Protein AF-A0A4Q2KVK5-F1 (afdb_monomer_lite)

pLDDT: mean 74.85, std 8.0, range [59.44, 88.56]

Organism: NCBI:txid859

Secondary structure (DSSP, 8-state):
-EETTTTEEEEES---S-SS--GGGEEE--HHHHHHHHHHHS----------GGG--------GGG-SS----------

Sequence (79 aa):
YYDSNTKKMFYCKETNSYTSANSTYFEPFDNKELLNRLNNLQGFKAEIIYNDFNAGKESISFDVKKYKLLVAVGKEYNW

Radius of gyration: 24.61 Å; chains: 1; bounding box: 53×25×67 Å

Foldseek 3Di:
DQDPVVRWDWDFQDDDPDPDDDCVRIDTDDPVVVVVVVVVVPDDDDDDDDDDCPVVDPDDDDPPVVDPDDDDDDDDDDD

Structure (mmCIF, N/CA/C/O backbone):
data_AF-A0A4Q2KVK5-F1
#
_entry.id   AF-A0A4Q2KVK5-F1
#
loop_
_atom_site.group_PDB
_atom_site.id
_atom_site.type_symbol
_atom_site.label_atom_id
_atom_site.label_alt_id
_atom_site.label_comp_id
_atom_site.label_asym_id
_atom_site.label_entity_id
_atom_site.label_seq_id
_atom_site.pdbx_PDB_ins_code
_atom_site.Cartn_x
_atom_site.Cartn_y
_atom_site.Cartn_z
_atom_site.occupancy
_atom_site.B_iso_or_equiv
_atom_site.auth_seq_id
_atom_site.auth_comp_id
_atom_site.auth_asym_id
_atom_site.auth_atom_id
_atom_site.pdbx_PDB_model_num
ATOM 1 N N . TYR A 1 1 ? -18.495 -2.942 15.204 1.00 80.31 1 TYR A N 1
ATOM 2 C CA . TYR A 1 1 ? -18.796 -2.651 16.620 1.00 80.31 1 TYR A CA 1
ATOM 3 C C . TYR A 1 1 ? -17.786 -1.639 17.136 1.00 80.31 1 TYR A C 1
ATOM 5 O O . TYR A 1 1 ? -16.612 -1.771 16.818 1.00 80.31 1 TYR A O 1
ATOM 13 N N . TYR A 1 2 ? -18.228 -0.617 17.867 1.00 83.31 2 TYR A N 1
ATOM 14 C CA . TYR A 1 2 ? -17.332 0.313 18.555 1.00 83.31 2 TYR A CA 1
ATOM 15 C C . TYR A 1 2 ? -17.407 0.045 20.054 1.00 83.31 2 TYR A C 1
ATOM 17 O O . TYR A 1 2 ? -18.482 0.158 20.638 1.00 83.31 2 TYR A O 1
ATOM 25 N N . ASP A 1 3 ? -16.278 -0.299 20.664 1.00 83.62 3 ASP A N 1
ATOM 26 C CA . ASP A 1 3 ? -16.171 -0.450 22.108 1.00 83.62 3 ASP A CA 1
ATOM 27 C C . ASP A 1 3 ? -15.845 0.909 22.735 1.00 83.62 3 ASP A C 1
ATOM 29 O O . ASP A 1 3 ? -14.732 1.431 22.610 1.00 83.62 3 ASP A O 1
ATOM 33 N N . SER A 1 4 ? -16.821 1.493 23.427 1.00 87.38 4 SER A N 1
ATOM 34 C CA . SER A 1 4 ? -16.680 2.801 24.065 1.00 87.38 4 SER A CA 1
ATOM 35 C C . SER A 1 4 ? -15.736 2.809 25.2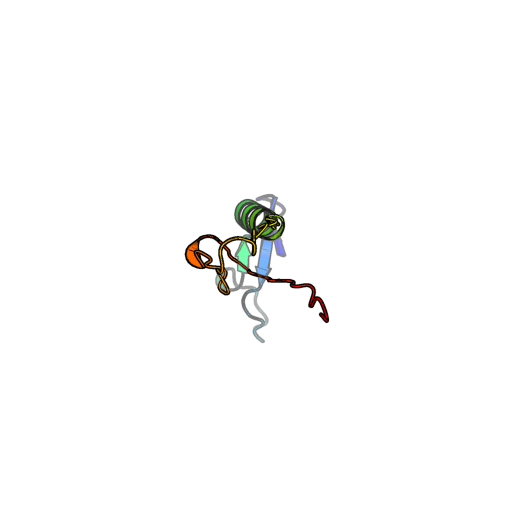68 1.00 87.38 4 SER A C 1
ATOM 37 O O . SER A 1 4 ? -15.258 3.889 25.624 1.00 87.38 4 SER A O 1
ATOM 39 N N . ASN A 1 5 ? -15.465 1.658 25.889 1.00 88.56 5 ASN A N 1
ATOM 40 C CA . ASN A 1 5 ? -14.590 1.539 27.056 1.00 88.56 5 ASN A CA 1
ATOM 41 C C . ASN A 1 5 ? -13.124 1.542 26.619 1.00 88.56 5 ASN A C 1
ATOM 43 O O . ASN A 1 5 ? -12.316 2.309 27.135 1.00 88.56 5 ASN A O 1
ATOM 47 N N . THR A 1 6 ? -12.794 0.726 25.617 1.00 85.62 6 THR A N 1
ATOM 48 C CA . THR A 1 6 ? -11.429 0.619 25.075 1.00 85.62 6 THR A CA 1
ATOM 49 C C . THR A 1 6 ? -11.138 1.620 23.957 1.00 85.62 6 THR A C 1
ATOM 51 O O . THR A 1 6 ? -9.989 1.741 23.534 1.00 85.62 6 THR A O 1
ATOM 54 N N . LYS A 1 7 ? -12.163 2.342 23.482 1.00 85.62 7 LYS A N 1
ATOM 55 C CA . LYS A 1 7 ? -12.118 3.262 22.332 1.00 85.62 7 LYS A CA 1
ATOM 56 C C . LYS A 1 7 ? -11.664 2.580 21.036 1.00 85.62 7 LYS A C 1
ATOM 58 O O . LYS A 1 7 ? -11.088 3.231 20.166 1.00 85.62 7 LYS A O 1
ATOM 63 N N . LYS A 1 8 ? -11.928 1.278 20.893 1.00 83.69 8 LYS A N 1
ATOM 64 C CA . LYS A 1 8 ? -11.523 0.479 19.729 1.00 83.69 8 LYS A CA 1
ATOM 65 C C . LYS A 1 8 ? -12.703 0.195 18.812 1.00 83.69 8 LYS A C 1
ATOM 67 O O . LYS A 1 8 ? -13.797 -0.146 19.254 1.00 83.69 8 LYS A O 1
ATOM 72 N N 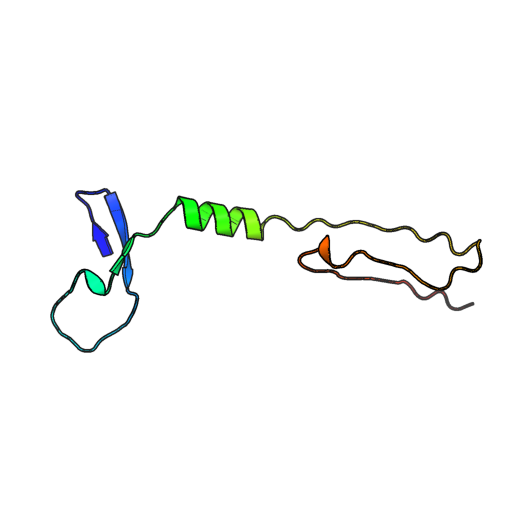. MET A 1 9 ? -12.456 0.316 17.514 1.00 85.38 9 MET A N 1
ATOM 73 C CA . MET A 1 9 ? -13.359 -0.181 16.481 1.00 85.38 9 MET A CA 1
ATOM 74 C C . MET A 1 9 ? -13.083 -1.665 16.248 1.00 85.38 9 MET A C 1
ATOM 76 O O . MET A 1 9 ? -11.952 -2.117 16.400 1.00 85.38 9 MET A O 1
ATOM 80 N N . PHE A 1 10 ? -14.105 -2.412 15.856 1.00 86.19 10 PHE A N 1
ATOM 81 C CA . PHE A 1 10 ? -14.019 -3.818 15.484 1.00 86.19 10 PHE A CA 1
ATOM 82 C C . PHE A 1 10 ? -14.882 -4.077 14.253 1.00 86.19 10 PHE A C 1
ATOM 84 O O . PHE A 1 10 ? -16.001 -3.549 14.166 1.00 86.19 10 PHE A O 1
ATOM 91 N N . TYR A 1 11 ? -14.410 -4.915 13.334 1.00 83.94 11 TYR A N 1
ATOM 92 C CA . TYR A 1 11 ? -15.208 -5.383 12.202 1.00 83.94 11 TYR A CA 1
ATOM 93 C C . TYR A 1 11 ? -15.582 -6.849 12.346 1.00 83.94 11 TYR A C 1
ATOM 95 O O . TYR A 1 11 ? -14.921 -7.602 13.056 1.00 83.94 11 TYR A O 1
ATOM 103 N N . CYS A 1 12 ? -16.700 -7.210 11.721 1.00 82.69 12 CYS A N 1
ATOM 104 C CA . CYS A 1 12 ? -17.198 -8.574 11.708 1.00 82.69 12 CYS A CA 1
ATOM 105 C C . CYS A 1 12 ? -16.460 -9.357 10.619 1.00 82.69 12 CYS A C 1
ATOM 107 O O . CYS A 1 12 ? -16.419 -8.903 9.476 1.00 82.69 12 CYS A O 1
ATOM 109 N N . LYS A 1 13 ? -15.880 -10.503 10.980 1.00 80.88 13 LYS A N 1
ATOM 110 C CA . LYS A 1 13 ? -15.171 -11.393 10.051 1.00 80.88 13 LYS A CA 1
ATOM 111 C C . LYS A 1 13 ? -16.126 -12.163 9.155 1.00 80.88 13 LYS A C 1
ATOM 113 O O . LYS A 1 13 ? -15.865 -12.344 7.973 1.00 80.88 13 LYS A O 1
ATOM 118 N N . GLU A 1 14 ? -17.221 -12.630 9.742 1.00 74.88 14 GLU A N 1
ATOM 119 C CA . GLU A 1 14 ? -18.131 -13.576 9.116 1.00 74.88 14 GLU A CA 1
ATOM 120 C C . GLU A 1 14 ? -19.555 -13.264 9.559 1.00 74.88 14 GLU A C 1
ATOM 122 O O . GLU A 1 14 ? -19.866 -13.226 10.752 1.00 74.88 14 GLU A O 1
ATOM 127 N N . THR A 1 15 ? -20.442 -13.048 8.593 1.00 68.25 15 THR A N 1
ATOM 128 C CA . THR A 1 15 ? -21.875 -12.972 8.857 1.00 68.25 15 THR A CA 1
ATOM 129 C C . THR A 1 15 ? -22.392 -14.380 9.095 1.00 68.25 15 THR A C 1
ATOM 131 O O . THR A 1 15 ? -22.487 -15.173 8.161 1.00 68.25 15 THR A O 1
ATOM 134 N N . ASN A 1 16 ? -22.726 -14.694 10.339 1.00 66.06 16 ASN A N 1
ATOM 135 C CA . ASN A 1 16 ? -23.444 -15.913 10.674 1.00 66.06 16 ASN A CA 1
ATOM 136 C C . ASN A 1 16 ? -24.914 -15.603 10.984 1.00 66.06 16 ASN A C 1
ATOM 138 O O . ASN A 1 16 ? -25.290 -14.468 11.271 1.00 66.06 16 ASN A O 1
ATOM 142 N N . SER A 1 17 ? -25.752 -16.632 10.909 1.00 70.75 17 SER A N 1
ATOM 143 C CA . SER A 1 17 ? -27.179 -16.569 11.231 1.00 70.75 17 SER A CA 1
ATOM 144 C C . SER A 1 17 ? -27.467 -16.739 12.729 1.00 70.75 17 SER A C 1
ATOM 146 O O . SER A 1 17 ? -28.625 -16.910 13.108 1.00 70.75 17 SER A O 1
ATOM 148 N N . TYR A 1 18 ? -26.441 -16.743 13.589 1.00 65.56 18 TYR A N 1
ATOM 149 C CA . TYR A 1 18 ? -26.626 -16.893 15.029 1.00 65.56 18 TYR A CA 1
ATOM 150 C C . TYR A 1 18 ? -27.091 -15.569 15.645 1.00 65.56 18 TYR A C 1
ATOM 152 O O . TYR A 1 18 ? -26.612 -14.488 15.316 1.00 65.56 18 TYR A O 1
ATOM 160 N N . THR A 1 19 ? -28.042 -15.656 16.571 1.00 61.72 19 THR A N 1
ATOM 161 C CA . THR A 1 19 ? -28.680 -14.497 17.215 1.00 61.72 19 THR A CA 1
ATOM 162 C C . THR A 1 19 ? -27.854 -13.899 18.357 1.00 61.72 19 THR A C 1
ATOM 164 O O . THR A 1 19 ? -28.205 -12.845 18.884 1.00 61.72 19 THR A O 1
ATOM 167 N N . SER A 1 20 ? -26.757 -14.550 18.752 1.00 63.97 20 SER A N 1
ATOM 168 C CA . SER A 1 20 ? -25.894 -14.129 19.856 1.00 63.97 20 SER A CA 1
ATOM 169 C C . SER A 1 20 ? -24.561 -13.577 19.358 1.00 63.97 20 SER A C 1
ATOM 171 O O . SER A 1 20 ? -23.823 -14.261 18.645 1.00 63.97 20 SER A O 1
ATOM 173 N N . ALA A 1 21 ? -24.214 -12.369 19.802 1.00 63.84 21 ALA A N 1
ATOM 174 C CA . ALA A 1 21 ? -22.904 -11.783 19.557 1.00 63.84 21 ALA A CA 1
ATOM 175 C C . ALA A 1 21 ? -21.806 -12.612 20.248 1.00 63.84 21 ALA A C 1
ATOM 177 O O . ALA A 1 21 ? -21.836 -12.797 21.463 1.00 63.84 21 ALA A O 1
ATOM 178 N N . ASN A 1 22 ? -20.824 -13.086 19.480 1.00 74.50 22 ASN A N 1
ATOM 179 C CA . ASN A 1 22 ? -19.623 -13.739 20.001 1.00 74.50 22 ASN A CA 1
ATOM 180 C C . ASN A 1 22 ? -18.399 -12.899 19.626 1.00 74.50 22 ASN A C 1
ATOM 182 O O . ASN A 1 22 ? -18.253 -12.492 18.473 1.00 74.50 22 ASN A O 1
ATOM 186 N N . SER A 1 23 ? -17.523 -12.641 20.598 1.00 73.75 23 SER A N 1
ATOM 187 C CA . SER A 1 23 ? -16.301 -11.858 20.407 1.00 73.75 23 SER A CA 1
ATOM 188 C C . SER A 1 23 ? -15.334 -12.488 19.402 1.00 73.75 23 SER A C 1
ATOM 190 O O . SER A 1 23 ? -14.561 -11.757 18.792 1.00 73.75 23 SER A O 1
ATOM 192 N N . THR A 1 24 ? -15.405 -13.802 19.161 1.00 80.31 24 THR A N 1
ATOM 193 C CA . THR A 1 24 ? -14.583 -14.489 18.148 1.00 80.31 24 THR A CA 1
ATOM 194 C C . THR A 1 24 ? -14.903 -14.076 16.711 1.00 80.31 24 THR A C 1
ATOM 196 O O . THR A 1 24 ? -14.037 -14.189 15.845 1.00 80.31 24 THR A O 1
ATOM 199 N N . TYR A 1 25 ? -16.107 -13.557 16.448 1.00 79.88 25 TYR A N 1
ATOM 200 C CA . TYR A 1 25 ? -16.510 -13.082 15.119 1.00 79.88 25 TYR A CA 1
ATOM 201 C C . TYR A 1 25 ? -16.046 -11.658 14.817 1.00 79.88 25 TYR A C 1
ATOM 203 O O . TYR A 1 25 ? -16.281 -11.158 13.717 1.00 79.88 25 TYR A O 1
ATOM 211 N N . PHE A 1 26 ? -15.391 -10.999 15.771 1.00 81.88 26 PHE A N 1
ATOM 212 C CA . PHE A 1 26 ? -14.924 -9.632 15.625 1.00 81.88 26 PHE A CA 1
ATOM 213 C C . PHE A 1 26 ? -13.407 -9.562 15.746 1.00 81.88 26 PHE A C 1
ATOM 215 O O . PHE A 1 26 ? -12.807 -10.203 16.604 1.00 81.88 26 PHE A O 1
ATOM 222 N N . GLU A 1 27 ? -12.776 -8.730 14.923 1.00 85.56 27 GLU A N 1
ATOM 223 C CA . GLU A 1 27 ? -11.386 -8.327 15.143 1.00 85.56 27 GLU A CA 1
ATOM 224 C C . GLU A 1 27 ? -11.231 -6.825 15.280 1.00 85.56 27 GLU A C 1
ATOM 226 O O . GLU A 1 27 ? -12.012 -6.065 14.694 1.00 85.56 27 GLU A O 1
ATOM 231 N N . PRO A 1 28 ? -10.245 -6.387 16.083 1.00 83.56 28 PRO A N 1
ATOM 232 C CA . PRO A 1 28 ? -9.965 -4.978 16.241 1.00 83.56 28 PRO A CA 1
ATOM 233 C C . PRO A 1 28 ? -9.544 -4.368 14.905 1.00 83.56 28 PRO A C 1
ATOM 235 O O . PRO A 1 28 ? -8.717 -4.902 14.173 1.00 83.56 28 PRO A O 1
ATOM 238 N N . PHE A 1 29 ? -10.098 -3.197 14.632 1.00 81.38 29 PHE A N 1
ATOM 239 C CA . PHE A 1 29 ? -9.633 -2.293 13.596 1.00 81.38 29 PHE A CA 1
ATOM 240 C C . PHE A 1 29 ? -8.256 -1.762 14.031 1.00 81.38 29 PHE A C 1
ATOM 242 O O . PHE A 1 29 ? -8.167 -0.928 14.937 1.00 81.38 29 PHE A O 1
ATOM 249 N N . ASP A 1 30 ? -7.172 -2.270 13.437 1.00 82.31 30 ASP A N 1
ATOM 250 C CA . ASP A 1 30 ? -5.822 -1.771 13.705 1.00 82.31 30 ASP A CA 1
ATOM 251 C C . ASP A 1 30 ? -5.509 -0.564 12.810 1.00 82.31 30 ASP A C 1
ATOM 253 O O . ASP A 1 30 ? -5.161 -0.679 11.632 1.00 82.31 30 ASP A O 1
ATOM 257 N N . ASN A 1 31 ? -5.610 0.629 13.396 1.00 79.19 31 ASN A N 1
ATOM 258 C CA . ASN A 1 31 ? -5.298 1.883 12.714 1.00 79.19 31 ASN A CA 1
ATOM 259 C C . ASN A 1 31 ? -3.848 1.938 12.205 1.00 79.19 31 ASN A C 1
ATOM 261 O O . ASN A 1 31 ? -3.592 2.614 11.209 1.00 79.19 31 ASN A O 1
ATOM 265 N N . LYS A 1 32 ? -2.896 1.242 12.848 1.00 82.06 32 LYS A N 1
ATOM 266 C CA . LYS A 1 32 ? -1.511 1.172 12.356 1.00 82.06 32 LYS A CA 1
ATOM 267 C C . LYS A 1 32 ? -1.424 0.320 11.101 1.00 82.06 32 LYS A C 1
ATOM 269 O O . LYS A 1 32 ? -0.734 0.702 10.159 1.00 82.06 32 LYS A O 1
ATOM 274 N N . GLU A 1 33 ? -2.143 -0.795 11.066 1.00 81.31 33 GLU A N 1
ATOM 275 C CA . GLU A 1 33 ? -2.219 -1.648 9.886 1.00 81.31 33 GLU A CA 1
ATOM 276 C C . GLU A 1 33 ? -2.868 -0.908 8.708 1.00 81.31 33 GLU A C 1
ATOM 278 O O . GLU A 1 33 ? -2.345 -0.938 7.594 1.00 81.31 33 GLU A O 1
ATOM 283 N N . LEU A 1 34 ? -3.950 -0.165 8.952 1.00 81.06 34 LEU A N 1
ATOM 284 C CA . LEU A 1 34 ? -4.605 0.659 7.931 1.00 81.06 34 LEU A CA 1
ATOM 285 C C . LEU A 1 34 ? -3.717 1.788 7.426 1.00 81.06 34 LEU A C 1
ATOM 287 O O . LEU A 1 34 ? -3.604 1.974 6.217 1.00 81.06 34 LEU A O 1
ATOM 291 N N . LEU A 1 35 ? -3.061 2.518 8.330 1.00 83.94 35 LEU A N 1
ATOM 292 C CA . LEU A 1 35 ? -2.113 3.561 7.953 1.00 83.94 35 LEU A CA 1
ATOM 293 C C . LEU A 1 35 ? -0.960 2.974 7.131 1.00 83.94 35 LEU A C 1
ATOM 295 O O . LEU A 1 35 ? -0.560 3.554 6.128 1.00 83.94 35 LEU A O 1
ATOM 299 N N . ASN A 1 36 ? -0.467 1.791 7.499 1.00 81.50 36 ASN A N 1
ATOM 300 C CA . ASN A 1 36 ? 0.558 1.091 6.735 1.00 81.50 36 ASN A CA 1
ATOM 301 C C . ASN A 1 36 ? 0.055 0.671 5.342 1.00 81.50 36 ASN A C 1
ATOM 303 O O . ASN A 1 36 ? 0.768 0.850 4.356 1.00 81.50 36 ASN A O 1
ATOM 307 N N . ARG A 1 37 ? -1.177 0.158 5.226 1.00 81.44 37 ARG A N 1
ATOM 308 C CA . ARG A 1 37 ? -1.807 -0.166 3.932 1.00 81.44 37 ARG A CA 1
ATOM 309 C C . ARG A 1 37 ? -1.992 1.092 3.069 1.00 81.44 37 ARG A C 1
ATOM 311 O O . ARG A 1 37 ? -1.652 1.056 1.891 1.00 81.44 37 ARG A O 1
ATOM 318 N N . LEU A 1 38 ? -2.439 2.210 3.648 1.00 81.19 38 LEU A N 1
ATOM 319 C CA . LEU A 1 38 ? -2.586 3.509 2.970 1.00 81.19 38 LEU A CA 1
ATOM 320 C C . LEU A 1 38 ? -1.245 4.081 2.498 1.00 81.19 38 LEU A C 1
ATOM 322 O O . LEU A 1 38 ? -1.115 4.463 1.337 1.00 81.19 38 LEU A O 1
ATOM 326 N N . ASN A 1 39 ? -0.226 4.068 3.355 1.00 79.19 39 ASN A N 1
ATOM 327 C CA . ASN A 1 39 ? 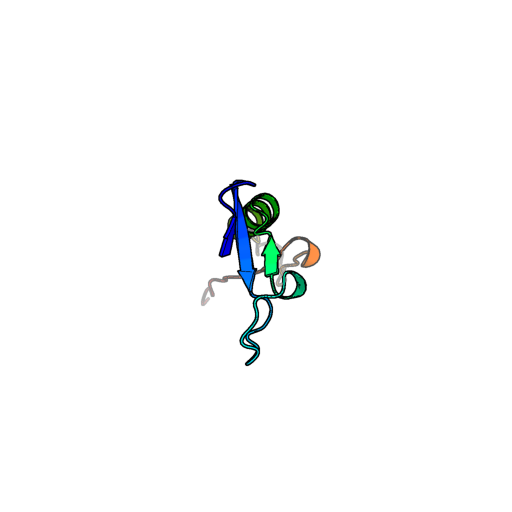1.126 4.491 2.988 1.00 79.19 39 ASN A CA 1
ATOM 328 C C . ASN A 1 39 ? 1.699 3.613 1.865 1.00 79.19 39 ASN A C 1
ATOM 330 O O . ASN A 1 39 ? 2.376 4.107 0.967 1.00 79.19 39 ASN A O 1
ATOM 334 N N . ASN A 1 40 ? 1.386 2.313 1.872 1.00 70.75 40 ASN A N 1
ATOM 335 C CA . ASN A 1 40 ? 1.760 1.406 0.790 1.00 70.75 40 ASN A CA 1
ATOM 336 C C . ASN A 1 40 ? 0.981 1.647 -0.515 1.00 70.75 40 ASN A C 1
ATOM 338 O O . ASN A 1 40 ? 1.522 1.333 -1.575 1.00 70.75 40 ASN A O 1
ATOM 342 N N . LEU A 1 41 ? -0.241 2.188 -0.456 1.00 72.44 41 LEU A N 1
ATOM 343 C CA . LEU A 1 41 ? -1.050 2.566 -1.624 1.00 72.44 41 LEU A CA 1
ATOM 344 C C . LEU A 1 41 ? -0.586 3.885 -2.257 1.00 72.44 41 LEU A C 1
ATOM 346 O O . LEU A 1 41 ? -0.664 4.033 -3.471 1.00 72.44 41 LEU A O 1
ATOM 350 N N . GLN A 1 42 ? -0.089 4.838 -1.463 1.00 64.81 42 GLN A N 1
ATOM 351 C CA . GLN A 1 42 ? 0.361 6.146 -1.963 1.00 64.81 42 GLN A CA 1
ATOM 352 C C . GLN A 1 42 ? 1.751 6.129 -2.627 1.00 64.81 42 GLN A C 1
ATOM 354 O O . GLN A 1 42 ? 2.161 7.119 -3.228 1.00 64.81 42 GLN A O 1
ATOM 359 N N . GLY A 1 43 ? 2.484 5.018 -2.555 1.00 66.25 43 GLY A N 1
ATOM 360 C CA . GLY A 1 43 ? 3.844 4.909 -3.079 1.00 66.25 43 GLY A CA 1
ATOM 361 C C . GLY A 1 43 ? 3.925 4.533 -4.559 1.00 66.25 43 GLY A C 1
ATOM 362 O O . GLY A 1 43 ? 4.485 3.485 -4.876 1.00 66.25 43 GLY A O 1
ATOM 363 N N . PHE A 1 44 ? 3.410 5.358 -5.474 1.00 65.75 44 PHE A N 1
ATOM 364 C CA . PHE A 1 44 ? 3.723 5.201 -6.900 1.00 65.75 44 PHE A CA 1
ATOM 365 C C . PHE A 1 44 ? 4.993 5.982 -7.235 1.00 65.75 44 PHE A C 1
ATOM 367 O O . PHE A 1 44 ? 5.009 7.211 -7.220 1.00 65.75 44 PHE A O 1
ATOM 374 N N . LYS A 1 45 ? 6.078 5.264 -7.540 1.00 67.50 45 LYS A N 1
ATOM 375 C CA . LYS A 1 45 ? 7.309 5.867 -8.053 1.00 67.50 45 LYS A CA 1
ATOM 376 C C . LYS A 1 45 ? 7.279 5.819 -9.577 1.00 67.50 45 LYS A C 1
ATOM 378 O O . LYS A 1 45 ? 7.460 4.753 -10.158 1.00 67.50 45 LYS A O 1
ATOM 383 N N . ALA A 1 46 ? 7.056 6.969 -10.205 1.00 68.06 46 ALA A N 1
ATOM 384 C CA . ALA A 1 46 ? 7.275 7.130 -11.636 1.00 68.06 46 ALA A CA 1
ATOM 385 C C . ALA A 1 46 ? 8.770 7.373 -11.885 1.00 68.06 46 ALA A C 1
ATOM 387 O O . ALA A 1 46 ? 9.373 8.257 -11.278 1.00 68.06 46 ALA A O 1
ATOM 388 N N . GLU A 1 47 ? 9.377 6.571 -12.752 1.00 69.44 47 GLU A N 1
ATOM 389 C CA . GLU A 1 47 ? 10.766 6.725 -13.181 1.00 69.44 47 GLU A CA 1
ATOM 390 C C . GLU A 1 47 ? 10.768 6.836 -14.704 1.00 69.44 47 GLU A C 1
ATOM 392 O O . GLU A 1 47 ? 10.251 5.957 -15.390 1.00 69.44 47 GLU A O 1
ATOM 397 N N . ILE A 1 48 ? 11.301 7.942 -15.229 1.00 69.25 48 ILE A N 1
ATOM 398 C CA . ILE A 1 48 ? 11.447 8.149 -16.672 1.00 69.25 48 ILE A CA 1
ATOM 399 C C . ILE A 1 48 ? 12.832 7.645 -17.058 1.00 69.25 48 ILE A C 1
ATOM 401 O O . ILE A 1 48 ? 13.840 8.180 -16.598 1.00 69.25 48 ILE A O 1
ATOM 405 N N . ILE A 1 49 ? 12.876 6.611 -17.894 1.00 71.62 49 ILE A N 1
ATOM 406 C CA . ILE A 1 49 ? 14.119 6.061 -18.433 1.00 71.62 49 ILE A CA 1
ATOM 407 C C . ILE A 1 49 ? 14.274 6.593 -19.856 1.00 71.62 49 ILE A C 1
ATOM 409 O O . ILE A 1 49 ? 13.487 6.259 -20.740 1.00 71.62 49 ILE A O 1
ATOM 413 N N . TYR A 1 50 ? 15.281 7.439 -20.064 1.00 66.62 50 TYR A N 1
ATOM 414 C CA . TYR A 1 50 ? 15.671 7.901 -21.392 1.00 66.62 50 TYR A CA 1
ATOM 415 C C . TYR A 1 50 ? 16.622 6.879 -21.999 1.00 66.62 50 TYR A C 1
ATOM 417 O O . TYR A 1 50 ? 17.676 6.606 -21.426 1.00 66.62 50 TYR A O 1
ATOM 425 N N . ASN A 1 51 ? 16.248 6.314 -23.145 1.00 66.50 51 ASN A N 1
ATOM 426 C CA . ASN A 1 51 ? 17.139 5.445 -23.897 1.00 66.50 51 ASN A CA 1
ATOM 427 C C . ASN A 1 51 ? 17.769 6.247 -25.035 1.00 66.50 51 ASN A C 1
ATOM 429 O O . ASN A 1 51 ? 17.058 6.823 -25.859 1.00 66.50 51 ASN A O 1
ATOM 433 N N . ASP A 1 52 ? 19.098 6.302 -25.057 1.00 64.00 52 ASP A N 1
ATOM 434 C CA . ASP A 1 52 ? 19.842 6.903 -26.158 1.00 64.00 52 ASP A CA 1
ATOM 435 C C . ASP A 1 52 ? 20.014 5.85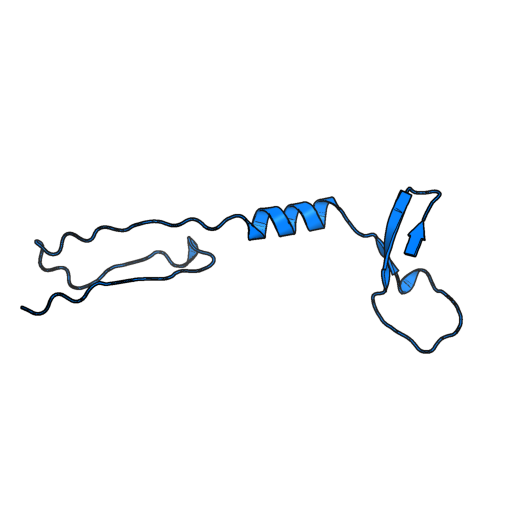3 -27.265 1.00 64.00 52 ASP A C 1
ATOM 437 O O . ASP A 1 52 ? 20.883 4.979 -27.202 1.00 64.00 52 ASP A O 1
ATOM 441 N N . PHE A 1 53 ? 19.131 5.905 -28.265 1.00 64.38 53 PHE A N 1
ATOM 442 C CA . PHE A 1 53 ? 19.121 4.974 -29.398 1.00 64.38 53 PHE A CA 1
ATOM 443 C C . PHE A 1 53 ? 20.304 5.172 -30.363 1.00 64.38 53 PHE A C 1
ATOM 445 O O . PHE A 1 53 ? 20.466 4.386 -31.295 1.00 64.38 53 PHE A O 1
ATOM 452 N N . ASN A 1 54 ? 21.188 6.149 -30.121 1.00 61.12 54 ASN A N 1
ATOM 453 C CA . ASN A 1 54 ? 22.348 6.414 -30.977 1.00 61.12 54 ASN A CA 1
ATOM 454 C C . ASN A 1 54 ? 23.415 5.299 -30.952 1.00 61.12 54 ASN A C 1
ATOM 456 O O . ASN A 1 54 ? 24.320 5.299 -31.782 1.00 61.12 54 ASN A O 1
ATOM 460 N N . ALA A 1 55 ? 23.31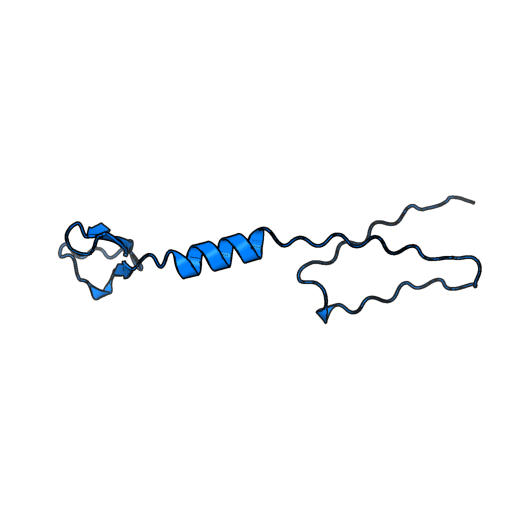6 4.332 -30.033 1.00 59.59 55 ALA A N 1
ATOM 461 C CA . ALA A 1 55 ? 24.292 3.249 -29.873 1.00 59.59 55 ALA A CA 1
ATOM 462 C C . ALA A 1 55 ? 23.859 1.889 -30.466 1.00 59.59 55 ALA A C 1
ATOM 464 O O . ALA A 1 55 ? 24.468 0.872 -30.134 1.00 59.59 55 ALA A O 1
ATOM 465 N N . GLY A 1 56 ? 22.801 1.829 -31.288 1.00 59.47 56 GLY A N 1
ATOM 466 C CA . GLY A 1 56 ? 22.320 0.563 -31.873 1.00 59.47 56 GLY A CA 1
ATOM 467 C C . GLY A 1 56 ? 21.713 -0.407 -30.850 1.00 59.47 56 GLY A C 1
ATOM 468 O O . GLY A 1 56 ? 21.674 -1.615 -31.070 1.00 59.47 56 GLY A O 1
ATOM 469 N N . LYS A 1 57 ? 21.270 0.104 -29.695 1.00 61.84 57 LYS A N 1
ATOM 470 C CA . LYS A 1 57 ? 20.588 -0.692 -28.671 1.00 61.84 57 LYS A CA 1
ATOM 471 C C . LYS A 1 57 ? 19.081 -0.650 -28.902 1.00 61.84 57 LYS A C 1
ATOM 473 O O . LYS A 1 57 ? 18.441 0.361 -28.643 1.00 61.84 57 LYS A O 1
ATOM 478 N N . GLU A 1 58 ? 18.527 -1.776 -29.339 1.00 68.94 58 GLU A N 1
ATOM 479 C CA . GLU A 1 58 ? 17.090 -1.955 -29.606 1.00 68.94 58 GLU A CA 1
ATOM 480 C C . GLU A 1 58 ? 16.289 -2.388 -28.363 1.00 68.94 58 GLU A C 1
ATOM 482 O O . GLU A 1 58 ? 15.066 -2.493 -28.405 1.00 68.94 58 GLU A O 1
ATOM 487 N N . SER A 1 59 ? 16.961 -2.643 -27.235 1.00 71.75 59 SER A N 1
ATOM 488 C CA . SER A 1 59 ? 16.342 -3.198 -26.027 1.00 71.75 59 SER A CA 1
ATOM 489 C C . SER A 1 59 ? 16.475 -2.281 -24.811 1.00 71.75 59 SER A C 1
ATOM 491 O O . SER A 1 59 ? 17.547 -1.725 -24.557 1.00 71.75 59 SER A O 1
ATOM 493 N N . ILE A 1 60 ? 15.411 -2.210 -24.006 1.00 76.19 60 ILE A N 1
ATOM 494 C CA . ILE A 1 60 ? 15.416 -1.599 -22.669 1.00 76.19 60 ILE A CA 1
ATOM 495 C C . ILE A 1 60 ? 15.342 -2.718 -21.628 1.00 76.19 60 ILE A C 1
ATOM 497 O O . ILE A 1 60 ? 14.432 -3.544 -21.678 1.00 76.19 60 ILE A O 1
ATOM 501 N N . SER A 1 61 ? 16.278 -2.738 -20.679 1.00 78.44 61 SER A N 1
ATOM 502 C CA . SER A 1 61 ? 16.290 -3.716 -19.585 1.00 78.44 61 SER A CA 1
ATOM 503 C C . SER A 1 61 ? 15.815 -3.074 -18.286 1.00 78.44 61 SER A C 1
ATOM 505 O O . SER A 1 61 ? 16.295 -2.006 -17.910 1.00 78.44 61 SER A O 1
ATOM 507 N N . PHE A 1 62 ? 14.918 -3.754 -17.571 1.00 79.25 62 PHE A N 1
ATOM 508 C CA . PHE A 1 62 ? 14.392 -3.315 -16.277 1.00 79.25 62 PHE A CA 1
ATOM 509 C C . PHE A 1 62 ? 14.623 -4.397 -15.218 1.00 79.25 62 PHE A C 1
ATOM 511 O O . PHE A 1 62 ? 14.358 -5.573 -15.466 1.00 79.25 62 PHE A O 1
ATOM 518 N N . ASP A 1 63 ? 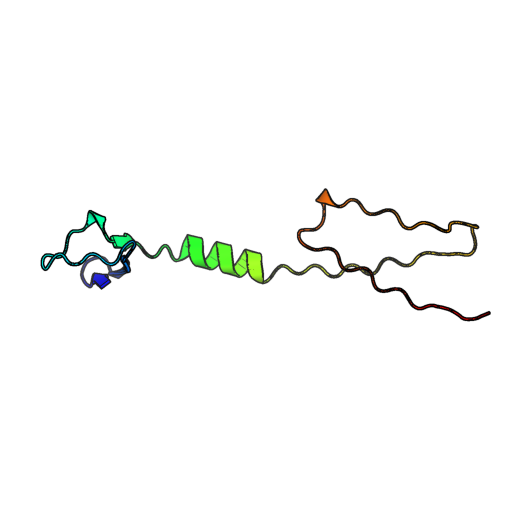15.052 -4.005 -14.014 1.00 83.56 63 ASP A N 1
ATOM 519 C CA . ASP A 1 63 ? 14.979 -4.893 -12.850 1.00 83.56 63 ASP A CA 1
ATOM 520 C C . ASP A 1 63 ? 13.546 -4.895 -12.307 1.00 83.56 63 ASP A C 1
ATOM 522 O O . ASP A 1 63 ? 13.136 -4.010 -11.553 1.00 83.56 63 ASP A O 1
ATOM 526 N N . VAL A 1 64 ? 12.771 -5.903 -12.703 1.00 77.75 64 VAL A N 1
ATOM 527 C CA . VAL A 1 64 ? 11.362 -6.043 -12.313 1.00 77.75 64 VAL A CA 1
ATOM 528 C C . VAL A 1 64 ? 11.164 -6.183 -10.802 1.00 77.75 64 VAL A C 1
ATOM 530 O O . VAL A 1 64 ? 10.089 -5.854 -10.311 1.00 77.75 64 VAL A O 1
ATOM 533 N N . LYS A 1 65 ? 12.184 -6.597 -10.033 1.00 84.00 65 LYS A N 1
ATOM 534 C CA . LYS A 1 65 ? 12.075 -6.717 -8.567 1.00 84.00 65 LYS A CA 1
ATOM 535 C C . LYS A 1 65 ? 12.042 -5.359 -7.864 1.00 84.00 65 LYS A C 1
ATOM 537 O O . LYS A 1 65 ? 11.604 -5.280 -6.718 1.00 84.00 65 LYS A O 1
ATOM 542 N N . LYS A 1 66 ? 12.477 -4.288 -8.537 1.00 79.25 66 LYS A N 1
ATOM 543 C CA . LYS A 1 66 ? 12.456 -2.913 -8.017 1.00 79.25 66 LYS A CA 1
ATOM 544 C C . LYS A 1 66 ? 11.045 -2.310 -7.995 1.00 79.25 66 LYS A C 1
ATOM 546 O O . LYS A 1 66 ? 10.800 -1.378 -7.228 1.00 79.25 66 LYS A O 1
ATOM 551 N N . TYR A 1 67 ? 10.122 -2.811 -8.817 1.00 77.56 67 TYR A N 1
ATOM 552 C CA . TYR A 1 67 ? 8.825 -2.174 -9.052 1.00 77.56 67 TYR A CA 1
ATOM 553 C C . TYR A 1 67 ? 7.666 -3.071 -8.610 1.00 77.56 67 TYR A C 1
ATOM 555 O O . TYR A 1 67 ? 7.589 -4.234 -8.986 1.00 77.56 67 TYR A O 1
ATOM 563 N N . LYS A 1 68 ? 6.716 -2.509 -7.849 1.00 76.06 68 LYS A N 1
ATOM 564 C CA . LYS A 1 68 ? 5.438 -3.186 -7.545 1.00 76.06 68 LYS A CA 1
ATOM 565 C C . LYS A 1 68 ? 4.503 -3.234 -8.764 1.00 76.06 68 LYS A C 1
ATOM 567 O O . LYS A 1 68 ? 3.693 -4.145 -8.876 1.00 76.06 68 LYS A O 1
ATOM 572 N N . LEU A 1 69 ? 4.614 -2.245 -9.652 1.00 74.75 69 LEU A N 1
ATOM 573 C CA . LEU A 1 69 ? 3.897 -2.132 -10.921 1.00 74.75 69 LEU A CA 1
ATOM 574 C C . LEU A 1 69 ? 4.818 -1.420 -11.920 1.00 74.75 69 LEU A C 1
ATOM 576 O O . LEU A 1 69 ? 5.364 -0.367 -11.591 1.00 74.75 69 LEU A O 1
ATOM 580 N N . LEU A 1 70 ? 4.987 -1.985 -13.116 1.00 76.75 70 LEU A N 1
ATOM 581 C CA . LEU A 1 70 ? 5.788 -1.409 -14.197 1.00 76.75 70 LEU A CA 1
ATOM 582 C C . LEU A 1 70 ? 4.880 -1.099 -15.391 1.00 76.75 70 LEU A C 1
ATOM 584 O O . LEU A 1 70 ? 4.169 -1.980 -15.868 1.00 76.75 70 LEU A O 1
ATOM 588 N N . VAL A 1 71 ? 4.931 0.141 -15.880 1.00 77.94 71 VAL A N 1
ATOM 589 C CA . VAL A 1 71 ? 4.240 0.582 -17.099 1.00 77.94 71 VAL A CA 1
ATOM 590 C C . VAL A 1 71 ? 5.277 1.231 -18.009 1.00 77.94 71 VAL A C 1
ATOM 592 O O . VAL A 1 71 ? 5.898 2.218 -17.622 1.00 77.94 71 VAL A O 1
ATOM 595 N N . ALA A 1 72 ? 5.481 0.672 -19.203 1.00 76.94 72 ALA A N 1
ATOM 596 C CA . ALA A 1 72 ? 6.380 1.224 -20.213 1.00 76.94 72 ALA A CA 1
ATOM 597 C C . ALA A 1 72 ? 5.558 1.896 -21.319 1.00 76.94 72 ALA A C 1
ATOM 599 O O . ALA A 1 72 ? 4.679 1.268 -21.906 1.00 76.94 72 ALA A O 1
ATOM 600 N N . VAL A 1 73 ? 5.847 3.169 -21.597 1.00 74.88 73 VAL A N 1
ATOM 601 C CA . VAL A 1 73 ? 5.190 3.948 -22.656 1.00 74.88 73 VAL A CA 1
ATOM 602 C C . VAL A 1 73 ? 6.259 4.399 -23.642 1.00 74.88 73 VAL A C 1
ATOM 604 O O . VAL A 1 73 ? 7.132 5.192 -23.295 1.00 74.88 73 VAL A O 1
ATOM 607 N N . GLY A 1 74 ? 6.207 3.865 -24.858 1.00 74.12 74 GLY A N 1
ATOM 608 C CA . GLY A 1 74 ? 7.063 4.274 -25.968 1.00 74.12 74 GLY A CA 1
ATOM 609 C C . GLY A 1 74 ? 6.307 5.168 -26.946 1.00 74.12 74 GLY A C 1
ATOM 610 O O . GLY A 1 74 ? 5.088 5.065 -27.074 1.00 74.12 74 GLY A O 1
ATOM 611 N N . LYS A 1 75 ? 7.039 6.034 -27.652 1.00 69.94 75 LYS A N 1
ATOM 612 C CA . LYS A 1 75 ? 6.536 6.744 -28.829 1.00 69.94 75 LYS A CA 1
ATOM 613 C C . LYS A 1 75 ? 7.215 6.152 -30.057 1.00 69.94 75 LYS A C 1
ATOM 615 O O . LYS A 1 75 ? 8.440 6.183 -30.145 1.00 69.94 75 LYS A O 1
ATOM 620 N N . GLU A 1 76 ? 6.422 5.624 -30.977 1.00 67.94 76 GLU A N 1
ATOM 621 C CA . GLU A 1 76 ? 6.910 5.180 -32.278 1.00 67.94 76 GLU A CA 1
ATOM 622 C C . GLU A 1 76 ? 7.267 6.409 -33.125 1.00 67.94 76 GLU A C 1
ATOM 624 O O . GLU A 1 76 ? 6.496 7.372 -33.208 1.00 67.94 76 GLU A O 1
ATOM 629 N N . TYR A 1 77 ? 8.463 6.402 -33.707 1.00 66.88 77 TYR A N 1
ATOM 630 C CA . TYR A 1 77 ? 8.865 7.383 -34.706 1.00 66.88 77 TYR A CA 1
ATOM 631 C C . TYR A 1 77 ? 8.811 6.691 -36.064 1.00 66.88 77 TYR A C 1
ATOM 633 O O . TYR A 1 77 ? 9.653 5.847 -36.359 1.00 66.88 77 TYR A O 1
ATOM 641 N N . ASN A 1 78 ? 7.806 7.042 -36.869 1.00 65.56 78 ASN A N 1
ATOM 642 C CA . ASN A 1 78 ? 7.767 6.663 -38.277 1.00 65.56 78 ASN A CA 1
ATOM 643 C C . ASN A 1 78 ? 8.900 7.412 -38.987 1.00 65.56 78 ASN A C 1
ATOM 645 O O . ASN A 1 78 ? 8.882 8.646 -39.020 1.00 65.56 78 ASN A O 1
ATOM 649 N N . TRP A 1 79 ? 9.883 6.667 -39.484 1.00 59.44 79 TRP A N 1
ATOM 650 C CA . TRP A 1 79 ? 10.948 7.157 -40.354 1.00 59.44 79 TRP A CA 1
ATOM 651 C C . TRP A 1 79 ? 10.568 6.956 -41.819 1.00 59.44 79 TRP A C 1
ATOM 653 O O . TRP A 1 79 ? 9.924 5.928 -42.129 1.00 59.44 79 TRP A O 1
#